Protein AF-A7TBD0-F1 (afdb_monomer)

Radius of gyration: 17.03 Å; Cα contacts (8 Å, |Δi|>4): 163; chains: 1; bounding box: 47×38×44 Å

Mean predicted aligned error: 10.33 Å

pLDDT: mean 72.29, std 14.8, range [28.8, 89.44]

Solvent-accessible surface area (backbone atoms only — not comparable to full-atom values): 8728 Å² total; per-residue (Å²): 132,90,74,83,75,84,72,73,77,78,67,58,67,66,60,56,52,60,57,42,70,47,91,62,69,90,57,78,47,67,42,60,54,61,80,48,94,46,97,90,50,53,72,64,55,48,48,39,49,52,53,43,49,48,55,46,19,66,75,47,74,39,62,74,42,78,37,85,53,76,65,46,41,43,28,66,72,45,77,74,74,53,90,47,51,85,53,50,66,35,68,76,68,61,36,46,68,47,77,42,79,51,47,70,47,99,84,40,80,36,74,36,76,50,72,40,54,72,93,35,58,66,61,46,51,22,50,50,51,55,44,60,72,73,45,72,80,86,55,87,131

Organism: Nematostella vectensis (NCBI:txid45351)

InterPro domains:
  IPR000120 Amidase [PTHR11895] (83-134)
  IPR023631 Amidase signature domain [PF01425] (87-125)
  IPR036928 Amidase signature (AS) superfamily [G3DSA:3.90.1300.10] (4-77)
  IPR036928 Amidase signature (AS) superfamily [G3DSA:3.90.1300.10] (78-139)
  IPR036928 Amidase signature (AS) superfamily [SSF75304] (15-136)

Nearest PDB structures (foldseek):
  2df4-assembly1_A  TM=7.801E-01  e=9.026E-04  Staphylococcus aureus
  5th9-assembly3_C  TM=5.635E-01  e=2.510E+00  Homo sapiens
  8wra-assembly1_A  TM=4.192E-01  e=5.582E+00  Homo sapiens

Structure (mmCIF, N/CA/C/O backbone):
data_AF-A7TBD0-F1
#
_entry.id   AF-A7TBD0-F1
#
loop_
_atom_site.group_PDB
_atom_site.id
_atom_site.type_symbol
_atom_site.label_atom_id
_atom_site.label_alt_id
_atom_site.label_comp_id
_atom_site.label_asym_id
_atom_site.label_entity_id
_atom_site.label_seq_id
_atom_site.pdbx_PDB_ins_code
_atom_site.Cartn_x
_atom_site.Cartn_y
_atom_site.Cartn_z
_atom_site.occupancy
_atom_site.B_iso_or_equiv
_atom_site.auth_seq_id
_atom_site.auth_comp_id
_atom_site.auth_asym_id
_atom_site.auth_atom_id
_atom_site.pdbx_PDB_model_num
ATOM 1 N N . SER A 1 1 ? 33.793 -0.664 26.809 1.00 37.88 1 SER A N 1
ATOM 2 C CA . SER A 1 1 ? 33.327 -0.259 25.465 1.00 37.88 1 SER A CA 1
ATOM 3 C C . SER A 1 1 ? 31.885 -0.717 25.334 1.00 37.88 1 SER A C 1
ATOM 5 O O . SER A 1 1 ? 31.580 -1.817 25.766 1.00 37.88 1 SER A O 1
ATOM 7 N N . TYR A 1 2 ? 30.996 0.184 24.923 1.00 28.80 2 TYR A N 1
ATOM 8 C CA . TYR A 1 2 ? 29.552 0.165 25.189 1.00 28.80 2 TYR A CA 1
ATOM 9 C C . TYR A 1 2 ? 28.813 -1.113 24.742 1.00 28.80 2 TYR A C 1
ATOM 11 O O . TYR A 1 2 ? 29.009 -1.592 23.629 1.00 28.80 2 TYR A O 1
ATOM 19 N N . SER A 1 3 ? 27.974 -1.632 25.648 1.00 30.97 3 SER A N 1
ATOM 20 C CA . SER A 1 3 ? 27.127 -2.820 25.494 1.00 30.97 3 SER A CA 1
ATOM 21 C C . SER A 1 3 ? 25.863 -2.494 24.689 1.00 30.97 3 SER A C 1
ATOM 23 O O . SER A 1 3 ? 25.165 -1.527 24.993 1.00 30.97 3 SER A O 1
ATOM 25 N N . LEU A 1 4 ? 25.560 -3.324 23.687 1.00 38.31 4 LEU A N 1
ATOM 26 C CA . LEU A 1 4 ? 24.326 -3.309 22.886 1.00 38.31 4 LEU A CA 1
ATOM 27 C C . LEU A 1 4 ? 23.094 -3.845 23.657 1.00 38.31 4 LEU A C 1
ATOM 29 O O . LEU A 1 4 ? 22.020 -3.980 23.082 1.00 38.31 4 LEU A O 1
ATOM 33 N N . GLU A 1 5 ? 23.213 -4.133 24.956 1.00 37.25 5 GLU A N 1
ATOM 34 C CA . GLU A 1 5 ? 22.148 -4.749 25.768 1.00 37.25 5 GLU A CA 1
ATOM 35 C C . GLU A 1 5 ? 21.026 -3.791 26.213 1.00 37.25 5 GLU A C 1
ATOM 37 O O . GLU A 1 5 ? 20.037 -4.237 26.788 1.00 37.25 5 GLU A O 1
ATOM 42 N N . LEU A 1 6 ? 21.126 -2.486 25.939 1.00 34.50 6 LEU A N 1
ATOM 43 C CA . LEU A 1 6 ? 20.161 -1.488 26.432 1.00 34.50 6 LEU A CA 1
ATOM 44 C C . LEU A 1 6 ? 18.921 -1.273 25.542 1.00 34.50 6 LEU A C 1
ATOM 46 O O . LEU A 1 6 ? 18.048 -0.496 25.918 1.00 34.50 6 LEU A O 1
ATOM 50 N N . TRP A 1 7 ? 18.806 -1.967 24.403 1.00 35.66 7 TRP A N 1
ATOM 51 C CA . TRP A 1 7 ? 17.670 -1.826 23.470 1.00 35.66 7 TRP A CA 1
ATOM 52 C C . TRP A 1 7 ? 16.839 -3.098 23.274 1.00 35.66 7 TRP A 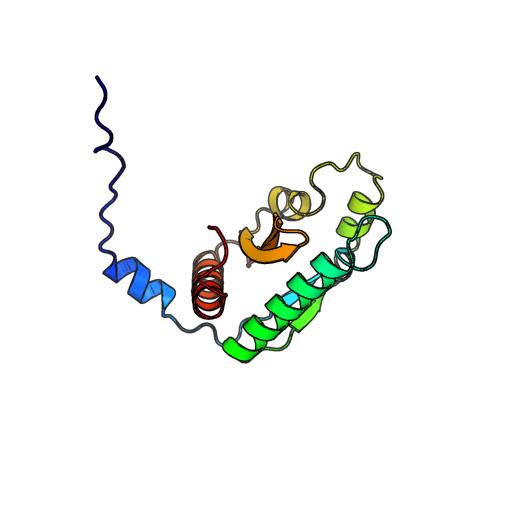C 1
ATOM 54 O O . TRP A 1 7 ? 15.975 -3.137 22.403 1.00 35.66 7 TRP A O 1
ATOM 64 N N . ASN A 1 8 ? 17.043 -4.135 24.091 1.00 40.97 8 ASN A N 1
ATOM 65 C CA . ASN A 1 8 ? 16.123 -5.269 24.114 1.00 40.97 8 ASN A CA 1
ATOM 66 C C . ASN A 1 8 ? 14.931 -4.931 25.018 1.00 40.97 8 ASN A C 1
ATOM 68 O O . ASN A 1 8 ? 14.844 -5.388 26.159 1.00 40.97 8 ASN A O 1
ATOM 72 N N . THR A 1 9 ? 14.022 -4.082 24.535 1.00 43.19 9 THR A N 1
ATOM 73 C CA . THR A 1 9 ? 12.692 -3.956 25.132 1.00 43.19 9 THR A CA 1
ATOM 74 C C . THR A 1 9 ? 11.974 -5.279 24.920 1.00 43.19 9 THR A C 1
ATOM 76 O O . THR A 1 9 ? 11.322 -5.518 23.908 1.00 43.19 9 THR A O 1
ATOM 79 N N . SER A 1 10 ? 12.107 -6.160 25.906 1.00 47.25 10 SER A N 1
ATOM 80 C CA . SER A 1 10 ? 11.353 -7.397 26.041 1.00 47.25 10 SER A CA 1
ATOM 81 C C . SER A 1 10 ? 9.880 -7.088 26.323 1.00 47.25 10 SER A C 1
ATOM 83 O O . SER A 1 10 ? 9.352 -7.418 27.386 1.00 47.25 10 SER A O 1
ATOM 85 N N . LEU A 1 11 ? 9.195 -6.447 25.376 1.00 46.06 11 LEU A N 1
ATOM 86 C CA . LEU A 1 11 ? 7.783 -6.731 25.211 1.00 46.06 11 LEU A CA 1
ATOM 87 C C . LEU A 1 11 ? 7.736 -8.204 24.794 1.00 46.06 11 LEU A C 1
ATOM 89 O O . LEU A 1 11 ? 8.378 -8.573 23.808 1.00 46.06 11 LEU A O 1
ATOM 93 N N . PRO A 1 12 ? 7.084 -9.088 25.566 1.00 44.84 12 PRO A N 1
ATOM 94 C CA . PRO A 1 12 ? 6.991 -10.484 25.173 1.00 44.84 12 PRO A CA 1
ATOM 95 C C . PRO A 1 12 ? 6.388 -10.528 23.767 1.00 44.84 12 PRO A C 1
ATOM 97 O O . PRO A 1 12 ? 5.355 -9.902 23.548 1.00 44.84 12 PRO A O 1
ATOM 100 N N . LEU A 1 13 ? 7.011 -11.255 22.828 1.00 51.66 13 LEU A N 1
ATOM 101 C CA . LEU A 1 13 ? 6.537 -11.394 21.436 1.00 51.66 13 LEU A CA 1
ATOM 102 C C . LEU A 1 13 ? 5.026 -11.699 21.365 1.00 51.66 13 LEU A C 1
ATOM 104 O O . LEU A 1 13 ? 4.323 -11.179 20.509 1.00 51.66 13 LEU A O 1
ATOM 108 N N . ARG A 1 14 ? 4.501 -12.40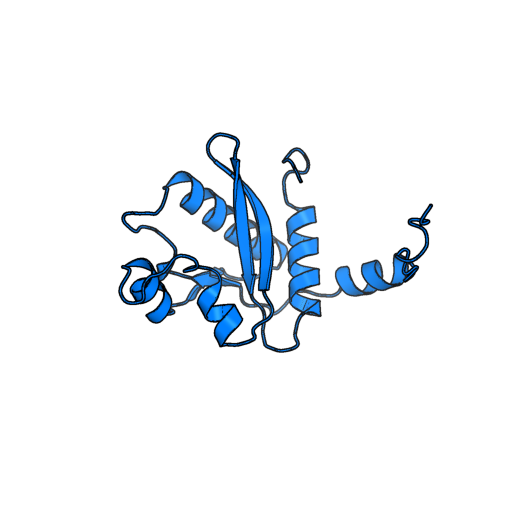0 22.381 1.00 44.50 14 ARG A N 1
ATOM 109 C CA . ARG A 1 14 ? 3.068 -12.644 22.612 1.00 44.50 14 ARG A CA 1
ATOM 110 C C . ARG A 1 14 ? 2.168 -11.397 22.623 1.00 44.50 14 ARG A C 1
ATOM 112 O O . ARG A 1 14 ? 1.015 -11.515 22.228 1.00 44.50 14 ARG A O 1
ATOM 119 N N . TYR A 1 15 ? 2.639 -10.248 23.110 1.00 44.84 15 TYR A N 1
ATOM 120 C CA . TYR A 1 15 ? 1.855 -9.007 23.174 1.00 44.84 15 TYR A CA 1
ATOM 121 C C . TYR A 1 15 ? 1.663 -8.405 21.778 1.00 44.84 15 TYR A C 1
ATOM 123 O O . TYR A 1 15 ? 0.552 -8.044 21.404 1.00 44.84 15 TYR A O 1
ATOM 131 N N . ILE A 1 16 ? 2.738 -8.379 20.985 1.00 55.44 16 ILE A N 1
ATOM 132 C CA . ILE A 1 16 ? 2.710 -7.905 19.599 1.00 55.44 16 ILE A CA 1
ATOM 133 C C . ILE A 1 16 ? 1.918 -8.893 18.736 1.00 55.44 16 ILE A C 1
ATOM 135 O O . ILE A 1 16 ? 1.016 -8.474 18.022 1.00 55.44 16 ILE A O 1
ATOM 139 N N . ASP A 1 17 ? 2.146 -10.201 18.875 1.00 58.69 17 ASP A N 1
ATOM 140 C CA . ASP A 1 17 ? 1.415 -11.223 18.114 1.00 58.69 17 ASP A CA 1
ATOM 141 C C . ASP A 1 17 ? -0.101 -11.160 18.353 1.00 58.69 17 ASP A C 1
ATOM 143 O O . ASP A 1 17 ? -0.884 -11.255 17.409 1.00 58.69 17 ASP A O 1
ATOM 147 N N . ALA A 1 18 ? -0.545 -10.978 19.601 1.00 56.44 18 ALA A N 1
ATOM 148 C CA . ALA A 1 18 ? -1.971 -10.868 19.911 1.00 56.44 18 ALA A CA 1
ATOM 149 C C . ALA A 1 18 ? -2.607 -9.616 19.286 1.00 56.44 18 ALA A C 1
ATOM 151 O O . ALA A 1 18 ? -3.759 -9.660 18.856 1.00 56.44 18 ALA A O 1
ATOM 152 N N . GLN A 1 19 ? -1.857 -8.514 19.214 1.00 60.97 19 GLN A N 1
ATOM 153 C CA . GLN A 1 19 ? -2.345 -7.250 18.674 1.00 60.97 19 GLN A CA 1
ATOM 154 C C . GLN A 1 19 ? -2.244 -7.200 17.141 1.00 60.97 19 GLN A C 1
ATOM 156 O O . GLN A 1 19 ? -3.115 -6.604 16.519 1.00 60.97 19 GLN A O 1
ATOM 161 N N . LEU A 1 20 ? -1.272 -7.881 16.521 1.00 66.44 20 LEU A N 1
ATOM 162 C CA . LEU A 1 20 ? -1.105 -7.985 15.063 1.00 66.44 20 LEU A CA 1
ATOM 163 C C . LEU A 1 20 ? -2.063 -8.985 14.401 1.00 66.44 20 LEU A C 1
ATOM 165 O O . LEU A 1 20 ? -2.445 -8.786 13.252 1.00 66.44 20 LEU A O 1
ATOM 169 N N . ASN A 1 21 ? -2.487 -10.026 15.123 1.00 67.31 21 ASN A N 1
ATOM 170 C CA . ASN A 1 21 ? -3.475 -11.004 14.645 1.00 67.31 21 ASN A CA 1
ATOM 171 C C . ASN A 1 21 ? -4.933 -10.556 14.853 1.00 67.31 21 ASN A C 1
ATOM 173 O O . ASN A 1 21 ? -5.855 -11.362 14.707 1.00 67.31 21 ASN A O 1
ATOM 177 N N . GLY A 1 22 ? -5.156 -9.302 15.251 1.00 67.50 22 GLY A N 1
ATOM 178 C CA . GLY A 1 22 ? -6.504 -8.773 15.409 1.00 67.50 22 GLY A CA 1
ATOM 179 C C . GLY A 1 22 ? -7.236 -8.619 14.076 1.00 67.50 22 GLY A C 1
ATOM 180 O O . GLY A 1 22 ? -6.639 -8.674 13.002 1.00 67.50 22 GLY A O 1
ATOM 181 N N . ASP A 1 23 ? -8.549 -8.419 14.156 1.00 72.50 23 ASP A N 1
ATOM 182 C CA . ASP A 1 23 ? -9.386 -8.266 12.971 1.00 72.50 23 ASP A CA 1
ATOM 183 C C . ASP A 1 23 ? -8.999 -7.010 12.172 1.00 72.50 23 ASP A C 1
ATOM 185 O O . ASP A 1 23 ? -8.763 -5.935 12.735 1.00 72.50 23 ASP A O 1
ATOM 189 N N . ILE A 1 24 ? -8.925 -7.184 10.856 1.00 72.56 24 ILE A N 1
ATOM 190 C CA . ILE A 1 24 ? -8.664 -6.140 9.859 1.00 72.56 24 ILE A CA 1
ATOM 191 C C . ILE A 1 24 ? -9.856 -5.961 8.915 1.00 72.56 24 ILE A C 1
ATOM 193 O O . ILE A 1 24 ? -9.742 -5.239 7.927 1.00 72.56 24 ILE A O 1
ATOM 197 N N . SER A 1 25 ? -10.992 -6.609 9.197 1.00 66.31 25 SER A N 1
ATOM 198 C CA . SER A 1 25 ? -12.252 -6.394 8.492 1.00 66.31 25 SER A CA 1
ATOM 199 C C . SER A 1 25 ? -12.785 -4.966 8.719 1.00 66.31 25 SER A C 1
ATOM 201 O O . SER A 1 25 ? -12.600 -4.356 9.771 1.00 66.31 25 SER A O 1
ATOM 203 N N . GLY A 1 26 ? -13.417 -4.385 7.701 1.00 61.28 26 GLY A N 1
ATOM 204 C CA . GLY A 1 26 ? -13.948 -3.018 7.692 1.00 61.28 26 GLY A CA 1
ATOM 205 C C . GLY A 1 26 ? -12.981 -1.889 7.287 1.00 61.28 26 GLY A C 1
ATOM 206 O O . GLY A 1 26 ? -13.397 -0.724 7.293 1.00 61.28 26 GLY A O 1
ATOM 207 N N . ILE A 1 27 ? -11.725 -2.170 6.920 1.00 72.06 27 ILE A N 1
ATOM 208 C CA . ILE A 1 27 ? -10.784 -1.138 6.446 1.00 72.06 27 ILE A CA 1
ATOM 209 C C . ILE A 1 27 ? -11.068 -0.739 4.990 1.00 72.06 27 ILE A C 1
ATOM 211 O O . ILE A 1 27 ? -11.518 -1.530 4.178 1.00 72.06 27 ILE A O 1
ATOM 215 N N . ARG A 1 28 ? -10.797 0.510 4.608 1.00 67.69 28 ARG A N 1
ATOM 216 C CA . ARG A 1 28 ? -10.882 0.929 3.198 1.00 67.69 28 ARG A CA 1
ATOM 217 C C . ARG A 1 28 ? -9.482 1.129 2.649 1.00 67.69 28 ARG A C 1
ATOM 219 O O . ARG A 1 28 ? -8.742 1.951 3.183 1.00 67.69 28 ARG A O 1
ATOM 226 N N . ILE A 1 29 ? -9.146 0.405 1.584 1.00 78.12 29 ILE A N 1
ATOM 227 C CA . ILE A 1 29 ? -7.859 0.545 0.904 1.00 78.12 29 ILE A CA 1
ATOM 228 C C . ILE A 1 29 ? -8.022 1.602 -0.182 1.00 78.12 29 ILE A C 1
ATOM 230 O O . ILE A 1 29 ? -8.708 1.402 -1.183 1.00 78.12 29 ILE A O 1
ATOM 234 N N . GLY A 1 30 ? -7.413 2.757 0.053 1.00 78.06 30 GLY A N 1
ATOM 235 C CA . GLY A 1 30 ? -7.365 3.848 -0.901 1.00 78.06 30 GLY A CA 1
ATOM 236 C C . GLY A 1 30 ? -6.139 3.755 -1.793 1.00 78.06 30 GLY A C 1
ATOM 237 O O . GLY A 1 30 ? -5.028 3.811 -1.277 1.00 78.06 30 GLY A O 1
ATOM 238 N N . LEU A 1 31 ? -6.319 3.674 -3.109 1.00 83.44 31 LEU A N 1
ATOM 239 C CA . LEU A 1 31 ? -5.215 3.801 -4.058 1.00 83.44 31 LEU A CA 1
ATOM 240 C C . LEU A 1 31 ? -5.170 5.229 -4.603 1.00 83.44 31 LEU A C 1
ATOM 242 O O . LEU A 1 31 ? -6.132 5.699 -5.211 1.00 83.44 31 LEU A O 1
ATOM 246 N N . LEU A 1 32 ? -4.067 5.933 -4.367 1.00 82.56 32 LEU A N 1
ATOM 247 C CA . LEU A 1 32 ? -3.927 7.328 -4.768 1.00 82.56 32 LEU A CA 1
ATOM 248 C C . LEU A 1 32 ? -3.763 7.448 -6.285 1.00 82.56 32 LEU A C 1
ATOM 250 O O . LEU A 1 32 ? -2.734 7.058 -6.825 1.00 82.56 32 LEU A O 1
ATOM 254 N N . ARG A 1 33 ? -4.756 8.007 -6.982 1.00 82.38 33 ARG A N 1
ATOM 255 C CA . ARG A 1 33 ? -4.759 8.060 -8.456 1.00 82.38 33 ARG A CA 1
ATOM 256 C C . ARG A 1 33 ? -3.612 8.898 -9.012 1.00 82.38 33 ARG A C 1
ATOM 258 O O . ARG A 1 33 ? -3.046 8.548 -10.038 1.00 82.38 33 ARG A O 1
ATOM 265 N N . GLU A 1 34 ? -3.277 9.985 -8.328 1.00 82.00 34 GLU A N 1
ATOM 266 C CA . GLU A 1 34 ? -2.246 10.939 -8.740 1.00 82.00 34 GLU A CA 1
ATOM 267 C C . GLU A 1 34 ? -0.813 10.390 -8.639 1.00 82.00 34 GLU A C 1
ATOM 269 O O . GLU A 1 34 ? 0.106 11.040 -9.132 1.00 82.00 34 GLU A O 1
ATOM 274 N N . GLY A 1 35 ? -0.609 9.231 -8.001 1.00 76.69 35 GLY A N 1
ATOM 275 C CA . GLY A 1 35 ? 0.703 8.588 -7.862 1.00 76.69 35 GLY A CA 1
ATOM 276 C C . GLY A 1 35 ? 1.097 7.656 -9.013 1.00 76.69 35 GLY A C 1
ATOM 277 O O . GLY A 1 35 ? 2.146 7.034 -8.927 1.00 76.69 35 GLY A O 1
ATOM 278 N N . PHE A 1 36 ? 0.268 7.523 -10.056 1.00 84.25 36 PHE A N 1
ATOM 279 C CA . PHE A 1 36 ? 0.445 6.529 -11.124 1.00 84.25 36 PHE A CA 1
ATOM 280 C C . PHE A 1 36 ? 0.247 7.142 -12.516 1.00 84.25 36 PHE A C 1
ATOM 282 O O . PHE A 1 36 ? -0.507 8.104 -12.676 1.00 84.25 36 PHE A O 1
ATOM 289 N N . GLY A 1 37 ? 0.860 6.543 -13.543 1.00 81.69 37 GLY A N 1
ATOM 290 C CA . GLY A 1 37 ? 0.600 6.865 -14.955 1.00 81.69 37 GLY A CA 1
ATOM 291 C C . GLY A 1 37 ? 1.028 8.268 -15.399 1.00 81.69 37 GLY A C 1
ATOM 292 O O . GLY A 1 37 ? 0.432 8.842 -16.312 1.00 81.69 37 GLY A O 1
ATOM 293 N N . HIS A 1 38 ? 2.033 8.842 -14.743 1.00 78.44 38 HIS A N 1
ATOM 294 C CA . HIS A 1 38 ? 2.597 10.153 -15.062 1.00 78.44 38 HIS A CA 1
ATOM 295 C C . HIS A 1 38 ? 3.988 10.032 -15.700 1.00 78.44 38 HIS A C 1
ATOM 297 O O . HIS A 1 38 ? 4.624 8.992 -15.617 1.00 78.44 38 HIS A O 1
ATOM 303 N N . GLN A 1 39 ? 4.518 11.119 -16.272 1.00 73.69 39 GLN A N 1
ATOM 304 C CA . GLN A 1 39 ? 5.791 11.106 -17.019 1.00 73.69 39 GLN A CA 1
ATOM 305 C C . GLN A 1 39 ? 7.011 10.550 -16.251 1.00 73.69 39 GLN A C 1
ATOM 307 O O . GLN A 1 39 ? 7.929 10.034 -16.870 1.00 73.69 39 GLN A O 1
ATOM 312 N N . ASN A 1 40 ? 7.015 10.663 -14.917 1.00 73.44 40 ASN A N 1
ATOM 313 C CA . ASN A 1 40 ? 8.083 10.160 -14.040 1.00 73.44 40 ASN A CA 1
ATOM 314 C C . ASN A 1 40 ? 7.762 8.789 -13.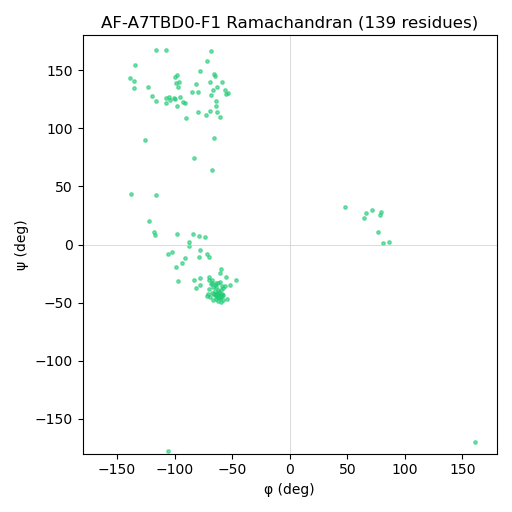405 1.00 73.44 40 ASN A C 1
ATOM 316 O O . ASN A 1 40 ? 8.412 8.413 -12.437 1.00 73.44 40 ASN A O 1
ATOM 320 N N . SER A 1 41 ? 6.690 8.119 -13.834 1.00 78.69 41 SER A N 1
ATOM 321 C CA . SER A 1 41 ? 6.253 6.837 -13.272 1.00 78.69 41 SER A CA 1
ATOM 322 C C . SER A 1 41 ? 6.744 5.715 -14.178 1.00 78.69 41 SER A C 1
ATOM 324 O O . SER A 1 41 ? 6.743 5.836 -15.404 1.00 78.69 41 SER A O 1
ATOM 326 N N . GLU A 1 42 ? 7.211 4.646 -13.546 1.00 83.94 42 GLU A N 1
ATOM 327 C CA . GLU A 1 42 ? 7.682 3.440 -14.213 1.00 83.94 42 GLU A CA 1
ATOM 328 C C . GLU A 1 42 ? 6.524 2.430 -14.252 1.00 83.94 42 GLU A C 1
ATOM 330 O O . GLU A 1 42 ? 5.877 2.158 -13.238 1.00 83.94 42 GLU A O 1
ATOM 335 N N . GLU A 1 43 ? 6.201 1.907 -15.439 1.00 87.12 43 GLU A N 1
ATOM 336 C CA . GLU A 1 43 ? 4.991 1.095 -15.650 1.00 87.12 43 GLU A CA 1
ATOM 337 C C . GLU A 1 43 ? 4.996 -0.221 -14.857 1.00 87.12 43 GLU A C 1
ATOM 339 O O . GLU A 1 43 ? 3.949 -0.719 -14.428 1.00 87.12 43 GLU A O 1
ATOM 344 N N . ASP A 1 44 ? 6.172 -0.808 -14.672 1.00 86.38 44 ASP A N 1
ATOM 345 C CA . ASP A 1 44 ? 6.387 -2.015 -13.886 1.00 86.38 44 ASP A CA 1
ATOM 346 C C . ASP A 1 44 ? 6.226 -1.752 -12.382 1.00 86.38 44 ASP A C 1
ATOM 348 O O . ASP A 1 44 ? 5.526 -2.525 -11.722 1.00 86.38 44 ASP A O 1
ATOM 352 N N . VAL A 1 45 ? 6.752 -0.637 -11.869 1.00 86.25 45 VAL A N 1
ATOM 353 C CA . VAL A 1 45 ? 6.535 -0.165 -10.491 1.00 86.25 45 VAL A CA 1
ATOM 354 C C . VAL A 1 45 ? 5.044 0.062 -10.238 1.00 86.25 45 VAL A C 1
ATOM 356 O O . VAL A 1 45 ? 4.478 -0.470 -9.278 1.00 86.25 45 VAL A O 1
ATOM 359 N N . ASP A 1 46 ? 4.374 0.778 -11.142 1.00 87.94 46 ASP A N 1
ATOM 360 C CA . ASP A 1 46 ? 2.931 1.018 -11.110 1.00 87.94 46 ASP A CA 1
ATOM 361 C C . ASP A 1 46 ? 2.134 -0.288 -11.024 1.00 87.94 46 ASP A C 1
ATOM 363 O O . ASP A 1 46 ? 1.188 -0.409 -10.235 1.00 87.94 46 ASP A O 1
ATOM 367 N N . ARG A 1 47 ? 2.496 -1.267 -11.859 1.00 88.75 47 ARG A N 1
ATOM 368 C CA . ARG A 1 47 ? 1.853 -2.582 -11.895 1.00 88.75 47 ARG A CA 1
ATOM 369 C C . ARG A 1 47 ? 2.058 -3.328 -10.580 1.00 88.75 47 ARG A C 1
ATOM 371 O O . ARG A 1 47 ? 1.080 -3.833 -10.033 1.00 88.75 47 ARG A O 1
ATOM 378 N N . ILE A 1 48 ? 3.284 -3.361 -10.056 1.00 89.00 48 ILE A N 1
ATOM 379 C CA . ILE A 1 48 ? 3.619 -4.040 -8.794 1.00 89.00 48 ILE A CA 1
ATOM 380 C C . ILE A 1 48 ? 2.789 -3.471 -7.642 1.00 89.00 48 ILE A C 1
ATOM 382 O O . ILE A 1 48 ? 2.164 -4.228 -6.898 1.00 89.00 48 ILE A O 1
ATOM 386 N N . VAL A 1 49 ? 2.722 -2.144 -7.521 1.00 87.81 49 VAL A N 1
ATOM 387 C CA . VAL A 1 49 ? 1.967 -1.481 -6.449 1.00 87.81 49 VAL A CA 1
ATOM 388 C C . VAL A 1 49 ? 0.462 -1.744 -6.583 1.00 87.81 49 VAL A C 1
ATOM 390 O O . VAL A 1 49 ? -0.203 -2.053 -5.589 1.00 87.81 49 VAL A O 1
ATOM 393 N N . LYS A 1 50 ? -0.088 -1.684 -7.804 1.00 87.81 50 LYS A N 1
ATOM 394 C CA . LYS A 1 50 ? -1.504 -2.002 -8.064 1.00 87.81 50 LYS A CA 1
ATOM 395 C C . LYS A 1 50 ? -1.828 -3.454 -7.713 1.00 87.81 50 LYS A C 1
ATOM 397 O O . LYS A 1 50 ? -2.782 -3.692 -6.973 1.00 87.81 50 LYS A O 1
ATOM 402 N N . GLU A 1 51 ? -1.029 -4.414 -8.169 1.00 89.44 51 GLU A N 1
ATOM 403 C CA . GLU A 1 51 ? -1.220 -5.832 -7.842 1.00 89.44 51 GLU A CA 1
ATOM 404 C C . GLU A 1 51 ? -1.114 -6.095 -6.338 1.00 89.44 51 GLU A C 1
ATOM 406 O O . GLU A 1 51 ? -1.950 -6.805 -5.777 1.00 89.44 51 GLU A O 1
ATOM 411 N N . ALA A 1 52 ? -0.134 -5.491 -5.666 1.00 87.00 52 ALA A N 1
ATOM 412 C CA . ALA A 1 52 ? 0.016 -5.581 -4.219 1.00 87.00 52 ALA A CA 1
ATOM 413 C C . ALA A 1 52 ? -1.231 -5.067 -3.482 1.00 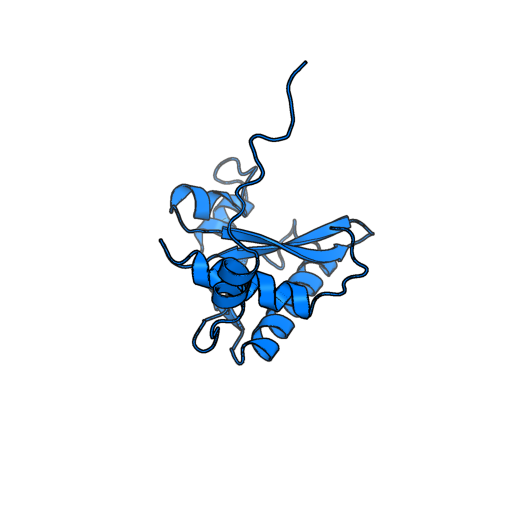87.00 52 ALA A C 1
ATOM 415 O O . ALA A 1 52 ? -1.713 -5.725 -2.557 1.00 87.00 52 ALA A O 1
ATOM 416 N N . SER A 1 53 ? -1.796 -3.937 -3.926 1.00 85.56 53 SER A N 1
ATOM 417 C CA . SER A 1 53 ? -3.024 -3.386 -3.341 1.00 85.56 53 SER A CA 1
ATOM 418 C C . SER A 1 53 ? -4.225 -4.324 -3.505 1.00 85.56 53 SER A C 1
ATOM 420 O O . SER A 1 53 ? -4.991 -4.499 -2.559 1.00 85.56 53 SER A O 1
ATOM 422 N N . ILE A 1 54 ? -4.351 -4.990 -4.660 1.00 87.25 54 ILE A N 1
ATOM 423 C CA . ILE A 1 54 ? -5.421 -5.959 -4.933 1.00 87.25 54 ILE A CA 1
ATOM 424 C C . ILE A 1 54 ? -5.264 -7.191 -4.041 1.00 87.25 54 ILE A C 1
ATOM 426 O O . ILE A 1 54 ? -6.221 -7.584 -3.381 1.00 87.25 54 ILE A O 1
ATOM 430 N N . ARG A 1 55 ? -4.056 -7.760 -3.944 1.00 85.69 55 ARG A N 1
ATOM 431 C CA . ARG A 1 55 ? -3.790 -8.933 -3.088 1.00 85.69 55 ARG A CA 1
ATOM 432 C C . ARG A 1 55 ? -4.106 -8.644 -1.619 1.00 85.69 55 ARG A C 1
ATOM 434 O O . ARG A 1 55 ? -4.661 -9.488 -0.915 1.00 85.69 55 ARG A O 1
ATOM 441 N N . LEU A 1 56 ? -3.775 -7.439 -1.154 1.00 82.62 56 LEU A N 1
ATOM 442 C CA . LEU A 1 56 ? -4.123 -6.990 0.190 1.00 82.62 56 LEU A CA 1
ATOM 443 C C . LEU A 1 56 ? -5.644 -6.867 0.366 1.00 82.62 56 LEU A C 1
ATOM 445 O O . LEU A 1 56 ? -6.192 -7.295 1.382 1.00 82.62 56 LEU A O 1
ATOM 449 N N . ALA A 1 57 ? -6.335 -6.311 -0.625 1.00 83.00 57 ALA A N 1
ATOM 450 C CA . ALA A 1 57 ? -7.784 -6.162 -0.615 1.00 83.00 57 ALA A CA 1
ATOM 451 C C . ALA A 1 57 ? -8.500 -7.521 -0.582 1.00 83.00 57 ALA A C 1
ATOM 453 O O . ALA A 1 57 ? -9.354 -7.734 0.275 1.00 83.00 57 ALA A O 1
ATOM 454 N N . GLU A 1 58 ? -8.067 -8.484 -1.398 1.00 82.88 58 GLU A N 1
ATOM 455 C CA . GLU A 1 58 ? -8.568 -9.865 -1.385 1.00 82.88 58 GLU A CA 1
ATOM 456 C C . GLU A 1 58 ? -8.359 -10.542 -0.026 1.00 82.88 58 GLU A C 1
ATOM 458 O O . GLU A 1 58 ? -9.269 -11.184 0.500 1.00 82.88 58 GLU A O 1
ATOM 463 N N . ARG A 1 59 ? -7.178 -10.369 0.583 1.00 79.81 59 ARG A N 1
ATOM 464 C CA . ARG A 1 59 ? -6.860 -10.960 1.891 1.00 79.81 59 ARG A CA 1
ATOM 465 C C . ARG A 1 59 ? -7.694 -10.371 3.023 1.00 79.81 59 ARG A C 1
ATOM 467 O O . ARG A 1 59 ? -8.024 -11.082 3.969 1.00 79.81 59 ARG A O 1
ATOM 474 N N . THR A 1 60 ? -7.976 -9.077 2.948 1.00 73.25 60 THR A N 1
ATOM 475 C CA . THR A 1 60 ? -8.705 -8.353 3.993 1.00 73.25 60 THR A CA 1
ATOM 476 C C . THR A 1 60 ? -10.220 -8.339 3.757 1.00 73.25 60 THR A C 1
ATOM 478 O O . THR A 1 60 ? -10.960 -8.014 4.678 1.00 73.25 60 THR A O 1
ATOM 481 N N . GLY A 1 61 ? -10.690 -8.738 2.569 1.00 71.88 61 GLY A N 1
ATOM 482 C CA . GLY A 1 61 ? -12.106 -8.728 2.192 1.00 71.88 61 GLY A CA 1
ATOM 483 C C . GLY A 1 61 ? -12.628 -7.347 1.782 1.00 71.88 61 GLY A C 1
ATOM 484 O O . GLY A 1 61 ? -13.813 -7.069 1.957 1.00 71.88 61 GLY A O 1
ATOM 485 N N . HIS A 1 62 ? -11.759 -6.477 1.264 1.00 77.25 62 HIS A N 1
ATOM 486 C CA . HIS A 1 62 ? -12.088 -5.092 0.917 1.00 77.25 62 HIS A CA 1
ATOM 487 C C . HIS A 1 62 ? -11.973 -4.805 -0.570 1.00 77.25 62 HIS A C 1
ATOM 489 O O . HIS A 1 62 ? -11.396 -5.564 -1.342 1.00 77.25 62 HIS A O 1
ATOM 495 N N . GLU A 1 63 ? -12.511 -3.654 -0.953 1.00 74.69 63 GLU A N 1
ATOM 496 C CA . GLU A 1 63 ? -12.344 -3.080 -2.278 1.00 74.69 63 GLU A CA 1
ATOM 497 C C . GLU A 1 63 ? -11.204 -2.054 -2.268 1.00 74.69 63 GLU A C 1
ATOM 499 O O . GLU A 1 63 ? -11.077 -1.250 -1.335 1.00 74.69 63 GLU A O 1
ATOM 504 N N . VAL A 1 64 ? -10.395 -2.061 -3.330 1.00 79.88 64 VAL A N 1
ATOM 505 C CA . VAL A 1 64 ? -9.454 -0.975 -3.614 1.00 79.88 64 VAL A CA 1
ATOM 506 C C . VAL A 1 64 ? -10.223 0.165 -4.265 1.00 79.88 64 VAL A C 1
ATOM 508 O O . VAL A 1 64 ? -10.702 0.045 -5.392 1.00 79.88 64 VAL A O 1
ATOM 511 N N . VAL A 1 65 ? -10.310 1.299 -3.579 1.00 81.12 65 VAL A N 1
ATOM 512 C CA . VAL A 1 65 ? -10.990 2.489 -4.094 1.00 81.12 65 VAL A CA 1
ATOM 513 C C . VAL A 1 65 ? -9.952 3.515 -4.517 1.00 81.12 65 VAL A C 1
ATOM 515 O O . VAL A 1 65 ? -9.090 3.904 -3.735 1.00 81.12 65 VAL A O 1
ATOM 518 N N . GLY A 1 66 ? -10.047 4.008 -5.749 1.00 78.19 66 GLY A N 1
ATOM 519 C CA . GLY A 1 66 ? -9.184 5.095 -6.201 1.00 78.19 66 GLY A CA 1
ATOM 520 C C . GLY A 1 66 ? -9.528 6.408 -5.488 1.00 78.19 66 GLY A C 1
ATOM 521 O O . GLY A 1 66 ? -10.607 6.949 -5.742 1.00 78.19 66 GLY A O 1
ATOM 522 N N . ILE A 1 67 ? -8.612 6.947 -4.682 1.00 82.31 67 ILE A N 1
ATOM 523 C CA . ILE A 1 67 ? -8.739 8.231 -3.971 1.00 82.31 67 ILE A CA 1
ATOM 524 C C . ILE A 1 67 ? -8.016 9.327 -4.759 1.00 82.31 67 ILE A C 1
ATOM 526 O O . ILE A 1 67 ? -7.000 9.062 -5.396 1.00 82.31 67 ILE A O 1
ATOM 530 N N . SER A 1 68 ? -8.556 10.547 -4.721 1.00 76.88 68 SER A N 1
ATOM 531 C CA . SER A 1 68 ? -7.923 11.728 -5.308 1.00 76.88 68 SER A CA 1
ATOM 532 C C . SER A 1 68 ? -7.379 12.642 -4.215 1.00 76.88 68 SER A C 1
ATOM 534 O O . SER A 1 68 ? -8.123 13.051 -3.319 1.00 76.88 68 SER A O 1
ATOM 536 N N . VAL A 1 69 ? -6.093 12.979 -4.308 1.00 73.62 69 VAL A N 1
ATOM 537 C CA .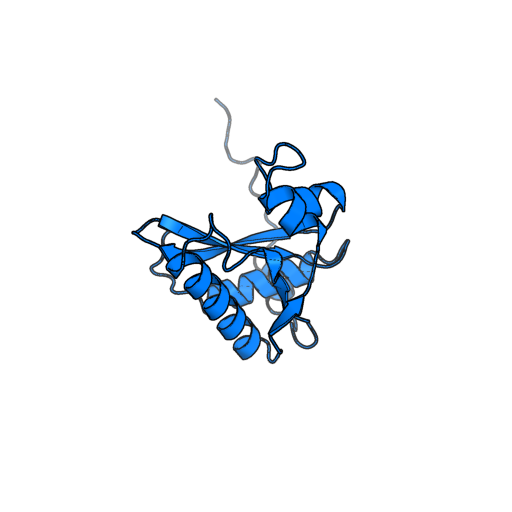 VAL A 1 69 ? -5.464 14.054 -3.527 1.00 73.62 69 VAL A CA 1
ATOM 538 C C . VAL A 1 69 ? -4.782 15.010 -4.513 1.00 73.62 69 VAL A C 1
ATOM 540 O O . VAL A 1 69 ? -3.607 14.840 -4.829 1.00 73.62 69 VAL A O 1
ATOM 543 N N . PRO A 1 70 ? -5.486 16.050 -5.005 1.00 70.12 70 PRO A N 1
ATOM 544 C CA . PRO A 1 70 ? -4.996 16.910 -6.090 1.00 70.12 70 PRO A CA 1
ATOM 545 C C . PRO A 1 70 ? -3.684 17.653 -5.800 1.00 70.12 70 PRO A C 1
ATOM 547 O O . PRO A 1 70 ? -3.010 18.097 -6.728 1.00 70.12 70 PRO A O 1
ATOM 550 N N . MET A 1 71 ? -3.328 17.822 -4.523 1.00 66.75 71 MET A N 1
ATOM 551 C CA . MET A 1 71 ? -2.059 18.424 -4.103 1.00 66.75 71 MET A CA 1
ATOM 552 C C . MET A 1 71 ? -0.862 17.510 -4.412 1.00 66.75 71 MET A C 1
ATOM 554 O O . MET A 1 71 ? 0.194 18.009 -4.780 1.00 66.75 71 MET A O 1
ATOM 558 N N . HIS A 1 72 ? -1.055 16.187 -4.390 1.00 70.56 72 HIS A N 1
ATOM 559 C CA . HIS A 1 72 ? -0.012 15.208 -4.707 1.00 70.56 72 HIS A CA 1
ATOM 560 C C . HIS A 1 72 ? 0.481 15.346 -6.154 1.00 70.56 72 HIS A C 1
ATOM 562 O O . HIS A 1 72 ? 1.679 15.344 -6.420 1.00 70.56 72 HIS A O 1
ATOM 568 N N . LEU A 1 73 ? -0.445 15.556 -7.099 1.00 67.12 73 LEU A N 1
ATOM 569 C CA . LEU A 1 73 ? -0.102 15.802 -8.503 1.00 67.12 73 LEU A CA 1
ATOM 570 C C . LEU A 1 73 ? 0.616 17.146 -8.694 1.00 67.12 73 LEU A C 1
ATOM 572 O O . LEU A 1 73 ? 1.469 17.281 -9.564 1.00 67.12 73 LEU A O 1
ATOM 576 N N . GLN A 1 74 ? 0.278 18.161 -7.897 1.00 64.94 74 GLN A N 1
ATOM 577 C CA . GLN A 1 74 ? 0.911 19.479 -7.999 1.00 64.94 74 GLN A CA 1
ATOM 578 C C . GLN A 1 74 ? 2.363 19.450 -7.514 1.00 64.94 74 GLN A C 1
ATOM 580 O O . GLN A 1 74 ? 3.220 20.067 -8.152 1.00 64.94 74 GLN A O 1
ATOM 585 N N . ASP A 1 75 ? 2.639 18.694 -6.451 1.00 63.06 75 ASP A N 1
ATOM 586 C CA . ASP A 1 75 ? 3.997 18.456 -5.958 1.00 63.06 75 ASP A CA 1
ATOM 587 C C . ASP A 1 75 ? 4.813 17.617 -6.946 1.00 63.06 75 ASP A C 1
ATOM 589 O O . ASP A 1 75 ? 5.960 17.963 -7.238 1.00 63.06 75 ASP A O 1
ATOM 593 N N . LEU A 1 76 ? 4.203 16.585 -7.541 1.00 59.28 76 LEU A N 1
ATOM 594 C CA . LEU A 1 76 ? 4.824 15.756 -8.577 1.00 59.28 76 LEU A CA 1
ATOM 595 C C . LEU A 1 76 ? 5.274 16.568 -9.802 1.00 59.28 76 LEU A C 1
ATOM 597 O O . LEU A 1 76 ? 6.324 16.307 -10.386 1.00 59.28 76 LEU A O 1
ATOM 601 N N . LEU A 1 77 ? 4.490 17.577 -10.184 1.00 64.19 77 LEU A N 1
ATOM 602 C CA . LEU A 1 77 ? 4.795 18.476 -11.299 1.00 64.19 77 LEU A CA 1
ATOM 603 C C . LEU A 1 77 ? 5.826 19.563 -10.936 1.00 64.19 77 LEU A C 1
ATOM 605 O O . LEU A 1 77 ? 6.067 20.470 -11.731 1.00 64.19 77 LEU A O 1
ATOM 609 N N . GLY A 1 78 ? 6.431 19.498 -9.745 1.00 59.88 78 GLY A N 1
ATOM 610 C CA . GLY A 1 78 ? 7.537 20.365 -9.341 1.00 59.88 78 GLY A CA 1
ATOM 611 C C . GLY A 1 78 ? 7.133 21.786 -8.945 1.00 59.88 78 GLY A C 1
ATOM 612 O O . GLY A 1 78 ? 8.013 22.624 -8.750 1.00 59.88 78 GLY A O 1
ATOM 613 N N . LYS A 1 79 ? 5.833 22.083 -8.773 1.00 59.06 79 LYS A N 1
ATOM 614 C CA . LYS A 1 79 ? 5.364 23.442 -8.425 1.00 59.06 79 LYS A CA 1
ATOM 615 C C . LYS A 1 79 ? 5.905 23.965 -7.092 1.00 59.06 79 LYS A C 1
ATOM 617 O O . LYS A 1 79 ? 5.991 25.178 -6.926 1.00 59.06 79 LYS A O 1
ATOM 622 N N . TYR A 1 80 ? 6.289 23.073 -6.180 1.00 56.25 80 TYR A N 1
ATOM 623 C CA . TYR A 1 80 ? 6.772 23.415 -4.839 1.00 56.25 80 TYR A CA 1
ATOM 624 C C . TYR A 1 80 ? 8.189 22.875 -4.531 1.00 56.25 80 TYR A C 1
ATOM 626 O O . TYR A 1 80 ? 8.568 22.777 -3.369 1.00 56.25 80 TYR A O 1
ATOM 634 N N . GLY A 1 81 ? 9.004 22.546 -5.550 1.00 56.28 81 GLY A N 1
ATOM 635 C CA . GLY A 1 81 ? 10.410 22.120 -5.362 1.00 56.28 81 GLY A CA 1
ATOM 636 C C . GLY A 1 81 ? 10.605 20.661 -4.906 1.00 56.28 81 GLY A C 1
ATOM 637 O O . GLY A 1 81 ? 11.603 20.334 -4.260 1.00 56.28 81 GLY A O 1
ATOM 638 N N . GLY A 1 82 ? 9.634 19.797 -5.220 1.00 54.34 82 GLY A N 1
ATOM 639 C CA . GLY A 1 82 ? 9.423 18.473 -4.631 1.00 54.34 82 GLY A CA 1
ATOM 640 C C . GLY A 1 82 ? 10.566 17.469 -4.798 1.00 54.34 82 GLY A C 1
ATOM 641 O O . GLY A 1 82 ? 10.765 16.916 -5.872 1.00 54.34 82 GLY A O 1
ATOM 642 N N . HIS A 1 83 ? 11.245 17.172 -3.689 1.00 54.81 83 HIS A N 1
ATOM 643 C CA . HIS A 1 83 ? 12.128 16.007 -3.545 1.00 54.81 83 HIS A CA 1
ATOM 644 C C . HIS A 1 83 ? 11.467 14.857 -2.751 1.00 54.81 83 HIS A C 1
ATOM 646 O O . HIS A 1 83 ? 12.028 13.773 -2.694 1.00 54.81 83 HIS A O 1
ATOM 652 N N . ASN A 1 84 ? 10.267 15.063 -2.176 1.00 56.12 84 ASN A N 1
ATOM 653 C CA . ASN A 1 84 ? 9.601 14.131 -1.245 1.00 56.12 84 ASN A CA 1
ATOM 654 C C . ASN A 1 84 ? 8.086 13.989 -1.509 1.00 56.12 84 ASN A C 1
ATOM 656 O O . ASN A 1 84 ? 7.283 14.025 -0.585 1.00 56.12 84 ASN A O 1
ATOM 660 N N . ILE A 1 85 ? 7.686 13.867 -2.775 1.00 66.31 85 ILE A N 1
ATOM 661 C CA . ILE A 1 85 ? 6.282 13.961 -3.235 1.00 66.31 85 ILE A CA 1
ATOM 662 C C . ILE A 1 85 ? 5.358 12.924 -2.579 1.00 66.31 85 ILE A C 1
ATOM 664 O O . ILE A 1 85 ? 4.212 13.226 -2.260 1.00 66.31 85 ILE A O 1
ATOM 668 N N . ASN A 1 86 ? 5.873 11.718 -2.335 1.00 61.72 86 ASN A N 1
ATOM 669 C CA . ASN A 1 86 ? 5.087 10.647 -1.734 1.00 61.72 86 ASN A CA 1
ATOM 670 C C . ASN A 1 86 ? 4.938 10.835 -0.217 1.00 61.72 86 ASN A C 1
ATOM 672 O O . ASN A 1 86 ? 3.895 10.516 0.335 1.00 61.72 86 ASN A O 1
ATOM 676 N N . THR A 1 87 ? 5.942 11.367 0.483 1.00 59.97 87 THR A N 1
ATOM 677 C CA . THR A 1 87 ? 5.940 11.413 1.958 1.00 59.97 87 THR A CA 1
ATOM 678 C C . THR A 1 87 ? 5.468 12.754 2.520 1.00 59.97 87 THR A C 1
ATOM 680 O O . THR A 1 87 ? 4.812 12.781 3.563 1.00 59.97 87 THR A O 1
ATOM 683 N N . CYS A 1 88 ? 5.718 13.864 1.808 1.00 62.22 88 CYS A N 1
ATOM 684 C CA . CYS A 1 88 ? 5.426 15.215 2.288 1.00 62.22 88 CYS A CA 1
ATOM 685 C C . CYS A 1 88 ? 3.963 15.451 2.697 1.00 62.22 88 CYS A C 1
ATOM 687 O O . CYS A 1 88 ? 3.759 16.147 3.697 1.00 62.22 88 CYS A O 1
ATOM 689 N N . PRO A 1 89 ? 2.927 14.878 2.046 1.00 64.62 89 PRO A N 1
ATOM 690 C CA . PRO A 1 89 ? 1.555 15.138 2.466 1.00 64.62 89 PRO A CA 1
ATOM 691 C C . PRO A 1 89 ? 1.261 14.531 3.843 1.00 64.62 89 PRO A C 1
ATOM 693 O O . PRO A 1 89 ? 0.466 15.081 4.606 1.00 64.62 89 PRO A O 1
ATOM 696 N N . PHE A 1 90 ? 1.909 13.417 4.191 1.00 64.94 90 PHE A N 1
ATOM 697 C CA . PHE A 1 90 ? 1.699 12.709 5.456 1.00 64.94 90 PHE A CA 1
ATOM 698 C C . PHE A 1 90 ? 2.486 13.347 6.598 1.00 64.94 90 PHE A C 1
ATOM 700 O O . PHE A 1 90 ? 1.922 13.523 7.679 1.00 64.94 90 PHE A O 1
ATOM 707 N N . ASP A 1 91 ? 3.705 13.821 6.324 1.00 58.59 91 ASP A N 1
ATOM 708 C CA . ASP A 1 91 ? 4.505 14.609 7.270 1.00 58.59 91 ASP A CA 1
ATOM 709 C C . ASP A 1 91 ? 3.781 15.904 7.667 1.00 58.59 91 ASP A C 1
ATOM 711 O O . ASP A 1 91 ? 3.676 16.243 8.847 1.00 58.59 91 ASP A O 1
ATOM 715 N N . LEU A 1 92 ? 3.212 16.608 6.681 1.00 57.84 92 LEU A N 1
ATOM 716 C CA . LEU A 1 92 ? 2.481 17.858 6.905 1.00 57.84 92 LEU A CA 1
ATOM 717 C C . LEU A 1 92 ? 1.171 17.653 7.669 1.00 57.84 92 LEU A C 1
ATOM 719 O O . LEU A 1 92 ? 0.747 18.521 8.433 1.00 57.84 92 LEU A O 1
ATOM 723 N N . THR A 1 93 ? 0.495 16.527 7.446 1.00 69.06 93 THR A N 1
ATOM 724 C CA . THR A 1 93 ? -0.820 16.270 8.045 1.00 69.06 93 THR A CA 1
ATOM 725 C C . THR A 1 93 ? -0.744 15.495 9.360 1.00 69.06 93 THR A C 1
ATOM 727 O O . THR A 1 93 ? -1.726 15.509 10.112 1.00 69.06 93 THR A O 1
ATOM 730 N N . GLY A 1 94 ? 0.398 14.869 9.664 1.00 70.81 94 GLY A N 1
ATOM 731 C CA . GLY A 1 94 ? 0.624 14.043 10.850 1.00 70.81 94 GLY A CA 1
ATOM 732 C C . GLY A 1 94 ? -0.119 12.707 10.808 1.00 70.81 94 GLY A C 1
ATOM 733 O O . GLY A 1 94 ? -0.554 12.227 11.854 1.00 70.81 94 GLY A O 1
ATOM 734 N N . HIS A 1 95 ? -0.357 12.154 9.616 1.00 81.19 95 HIS A N 1
ATOM 735 C CA . HIS A 1 95 ? -0.956 10.825 9.494 1.00 81.19 95 HIS A CA 1
ATOM 736 C C . HIS A 1 95 ? 0.115 9.749 9.669 1.00 81.19 95 HIS A C 1
ATOM 738 O O . HIS A 1 95 ? 1.200 9.884 9.101 1.00 81.19 95 HIS A O 1
ATOM 744 N N . PRO A 1 96 ? -0.182 8.670 10.407 1.00 82.19 96 PRO A N 1
ATOM 745 C CA . PRO A 1 96 ? 0.735 7.554 10.489 1.00 82.19 96 PRO A CA 1
ATOM 746 C C . PRO A 1 96 ? 0.833 6.868 9.122 1.00 82.19 96 PRO A C 1
ATOM 748 O O . PRO A 1 96 ? -0.175 6.613 8.454 1.00 82.19 96 PRO A O 1
ATOM 751 N N . ALA A 1 97 ? 2.067 6.598 8.708 1.00 81.19 97 ALA A N 1
ATOM 752 C CA . ALA A 1 97 ? 2.403 5.985 7.434 1.00 81.19 97 ALA A CA 1
ATOM 753 C C . ALA A 1 97 ? 3.520 4.955 7.633 1.00 81.19 97 ALA A C 1
ATOM 755 O O . ALA A 1 97 ? 4.431 5.163 8.434 1.00 81.19 97 ALA A O 1
ATOM 756 N N . LEU A 1 98 ? 3.452 3.849 6.898 1.00 83.38 98 LEU A N 1
ATOM 757 C CA . LEU A 1 98 ? 4.452 2.786 6.914 1.00 83.38 98 LEU A CA 1
ATOM 758 C C . LEU A 1 98 ? 4.772 2.362 5.483 1.00 83.38 98 LEU A C 1
ATOM 760 O O . LEU A 1 98 ? 3.866 2.163 4.679 1.00 83.38 98 LEU A O 1
ATOM 764 N N . SER A 1 99 ? 6.059 2.212 5.173 1.00 83.94 99 SER A N 1
ATOM 765 C CA . SER A 1 99 ? 6.525 1.665 3.897 1.00 83.94 99 SER A CA 1
ATOM 766 C C . SER A 1 99 ? 6.847 0.183 4.051 1.00 83.94 99 SER A C 1
ATOM 768 O O . SER A 1 99 ? 7.486 -0.214 5.026 1.00 83.94 99 SER A O 1
ATOM 770 N N . ILE A 1 100 ? 6.410 -0.625 3.090 1.00 85.38 100 ILE A N 1
ATOM 771 C CA . ILE A 1 100 ? 6.664 -2.062 3.029 1.00 85.38 100 ILE A CA 1
ATOM 772 C C . ILE A 1 100 ? 7.062 -2.459 1.608 1.00 85.38 100 ILE A C 1
ATOM 774 O O . ILE A 1 100 ? 6.515 -1.945 0.636 1.00 85.38 100 ILE A O 1
ATOM 778 N N . ASN A 1 101 ? 8.023 -3.370 1.462 1.00 87.38 101 ASN A N 1
ATOM 779 C CA . ASN A 1 101 ? 8.425 -3.876 0.149 1.00 87.38 101 ASN A CA 1
ATOM 780 C C . ASN A 1 101 ? 7.251 -4.635 -0.498 1.00 87.38 101 ASN A C 1
ATOM 782 O O . ASN A 1 101 ? 6.745 -5.580 0.094 1.00 87.38 101 ASN A O 1
ATOM 786 N N . ALA A 1 102 ? 6.829 -4.243 -1.698 1.00 86.31 102 ALA A N 1
ATOM 787 C CA . ALA A 1 102 ? 5.730 -4.847 -2.450 1.00 86.31 102 ALA A CA 1
ATOM 788 C C . ALA A 1 102 ? 6.174 -5.719 -3.635 1.00 86.31 102 ALA A C 1
ATOM 790 O O . ALA A 1 102 ? 5.341 -6.408 -4.227 1.00 86.31 102 ALA A O 1
ATOM 791 N N . GLY A 1 103 ? 7.462 -5.716 -3.979 1.00 86.19 103 GLY A N 1
ATOM 792 C CA . GLY A 1 103 ? 8.002 -6.442 -5.123 1.00 86.19 103 GLY A CA 1
ATOM 793 C C . GLY A 1 103 ? 9.369 -5.922 -5.558 1.00 86.19 103 GLY A C 1
ATOM 794 O O . GLY A 1 103 ? 9.991 -5.108 -4.875 1.00 86.19 103 GLY A O 1
ATOM 795 N N . LEU A 1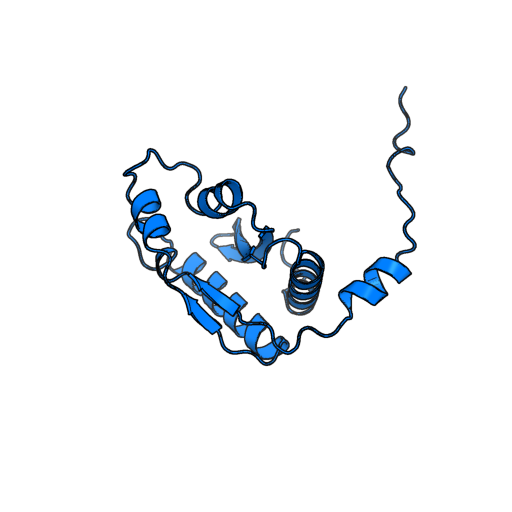 104 ? 9.827 -6.394 -6.718 1.00 88.00 104 LEU A N 1
ATOM 796 C CA . LEU A 1 104 ? 11.070 -5.946 -7.344 1.00 88.00 104 LEU A CA 1
ATOM 797 C C . LEU A 1 104 ? 10.803 -5.411 -8.750 1.00 88.00 104 LEU A C 1
ATOM 799 O O . LEU A 1 104 ? 10.125 -6.077 -9.531 1.00 88.00 104 LEU A O 1
ATOM 803 N N . SER A 1 105 ? 11.410 -4.271 -9.065 1.00 87.06 105 SER A N 1
ATOM 804 C CA . SER A 1 105 ? 11.557 -3.711 -10.413 1.00 87.06 105 SER A CA 1
ATOM 805 C C . SER A 1 105 ? 13.037 -3.675 -10.739 1.00 87.06 105 SER A C 1
ATOM 807 O O . SER A 1 105 ? 13.811 -3.143 -9.948 1.00 87.06 105 SER A O 1
ATOM 809 N N . ASP A 1 106 ? 13.456 -4.307 -11.835 1.00 86.06 106 ASP A N 1
ATOM 810 C CA . ASP A 1 106 ? 14.868 -4.392 -12.242 1.00 86.06 106 ASP A CA 1
ATOM 811 C C . ASP A 1 106 ? 15.842 -4.821 -11.118 1.00 86.06 106 ASP A C 1
ATOM 813 O O . ASP A 1 106 ? 17.006 -4.428 -11.065 1.00 86.06 106 ASP A O 1
ATOM 817 N N . GLY A 1 107 ? 15.363 -5.663 -10.194 1.00 84.31 107 GLY A N 1
ATOM 818 C CA . GLY A 1 107 ? 16.128 -6.143 -9.037 1.00 84.31 107 GLY A CA 1
ATOM 819 C C . GLY A 1 107 ? 16.188 -5.181 -7.842 1.00 84.31 107 GLY A C 1
ATOM 820 O O . GLY A 1 107 ? 16.802 -5.523 -6.831 1.00 84.31 107 GLY A O 1
ATOM 821 N N . LEU A 1 108 ? 15.532 -4.020 -7.916 1.00 85.81 108 LEU A N 1
ATOM 822 C CA . LEU A 1 108 ? 15.406 -3.041 -6.835 1.00 85.81 108 LEU A CA 1
ATOM 823 C C . LEU A 1 108 ? 14.045 -3.152 -6.123 1.00 85.81 108 LEU A C 1
ATOM 825 O O . LEU A 1 108 ? 13.035 -3.423 -6.774 1.00 85.81 108 LEU A O 1
ATOM 829 N N . PRO A 1 109 ? 13.986 -2.942 -4.793 1.00 86.62 109 PRO A N 1
ATOM 830 C CA . PRO A 1 109 ? 12.747 -3.026 -4.024 1.00 86.62 109 PRO A CA 1
ATOM 831 C C . PRO A 1 109 ? 11.779 -1.893 -4.360 1.00 86.62 109 PRO A C 1
ATOM 833 O O . PRO A 1 109 ? 12.118 -0.713 -4.276 1.00 86.62 109 PRO A O 1
ATOM 836 N N . VAL A 1 110 ? 10.539 -2.268 -4.662 1.00 86.81 110 VAL A N 1
ATOM 837 C CA . VAL A 1 110 ? 9.419 -1.340 -4.825 1.00 86.81 110 VAL A CA 1
ATOM 838 C C . VAL A 1 110 ? 8.701 -1.194 -3.490 1.00 86.81 110 VAL A C 1
ATOM 840 O O . VAL A 1 110 ? 8.229 -2.177 -2.924 1.00 86.81 110 VAL A O 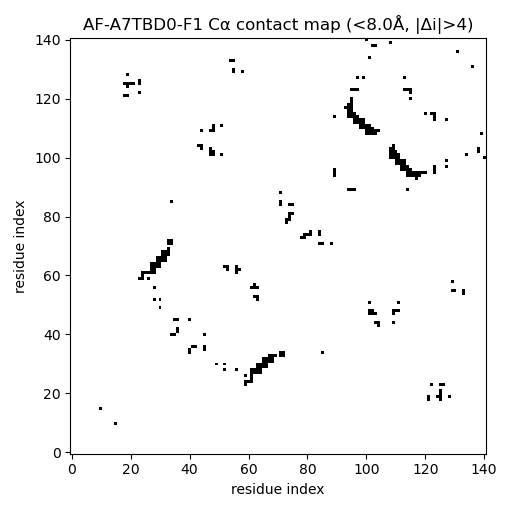1
ATOM 843 N N . GLY A 1 111 ? 8.600 0.033 -2.981 1.00 83.88 111 GLY A N 1
ATOM 844 C CA . GLY A 1 111 ? 7.862 0.330 -1.754 1.00 83.88 111 GLY A CA 1
ATOM 845 C C . GLY A 1 111 ? 6.367 0.536 -2.006 1.00 83.88 111 GLY A C 1
ATOM 846 O O . GLY A 1 111 ? 5.978 1.326 -2.862 1.00 83.88 111 GLY A O 1
ATOM 847 N N . LEU A 1 112 ? 5.527 -0.121 -1.212 1.00 86.06 112 LEU A N 1
ATOM 848 C CA . LEU A 1 112 ? 4.127 0.230 -1.005 1.00 86.06 112 LEU A CA 1
ATOM 849 C C . LEU A 1 112 ? 4.016 0.989 0.314 1.00 86.06 112 LEU A C 1
ATOM 851 O O . LEU A 1 112 ? 4.419 0.496 1.364 1.00 86.06 112 LEU A O 1
ATOM 855 N N . MET A 1 113 ? 3.428 2.177 0.269 1.00 85.69 113 MET A N 1
ATOM 856 C CA . MET A 1 113 ? 3.170 2.965 1.465 1.00 85.69 113 MET A CA 1
ATOM 857 C C . MET A 1 113 ? 1.717 2.802 1.906 1.00 85.69 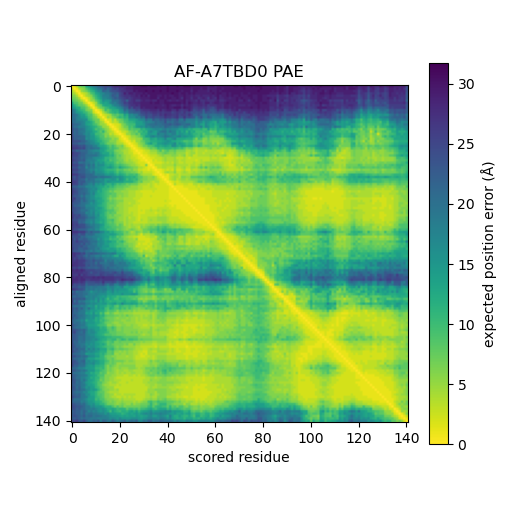113 MET A C 1
ATOM 859 O O . MET A 1 113 ? 0.786 3.046 1.139 1.00 85.69 113 MET A O 1
ATOM 863 N N . ILE A 1 114 ? 1.533 2.407 3.161 1.00 85.25 114 ILE A N 1
ATOM 864 C CA . ILE A 1 114 ? 0.242 2.257 3.825 1.00 85.25 114 ILE A CA 1
ATOM 865 C C . ILE A 1 114 ? 0.064 3.452 4.753 1.00 85.25 114 ILE A C 1
ATOM 867 O O . ILE A 1 114 ? 0.898 3.688 5.624 1.00 85.25 114 ILE A O 1
ATOM 871 N N . VAL A 1 115 ? -1.030 4.191 4.588 1.00 83.81 115 VAL A N 1
ATOM 872 C CA . VAL A 1 115 ? -1.344 5.363 5.412 1.00 83.81 115 VAL A CA 1
ATOM 873 C C . VAL A 1 115 ? -2.664 5.136 6.128 1.00 83.81 115 VAL A C 1
ATOM 875 O O . VAL A 1 115 ? -3.670 4.803 5.501 1.00 83.81 115 VAL A O 1
ATOM 878 N N . GLY A 1 116 ? -2.657 5.315 7.445 1.00 81.75 116 GLY A N 1
ATOM 879 C CA . GLY A 1 116 ? -3.835 5.161 8.293 1.00 81.75 116 GLY A CA 1
ATOM 880 C C . GLY A 1 116 ? -4.404 6.491 8.772 1.00 81.75 116 GLY A C 1
ATOM 881 O O . GLY A 1 116 ? -3.938 7.581 8.434 1.00 81.75 116 GLY A O 1
ATOM 882 N N . LYS A 1 117 ? -5.457 6.398 9.584 1.00 81.38 117 LYS A N 1
ATOM 883 C CA . LYS A 1 117 ? -6.048 7.560 10.255 1.00 81.38 117 LYS A CA 1
ATOM 884 C C . LYS A 1 117 ? -5.121 8.041 11.369 1.00 81.38 117 LYS A C 1
ATOM 886 O O . LYS A 1 117 ? -4.315 7.277 11.889 1.00 81.38 117 LYS A O 1
ATOM 891 N N . LYS A 1 118 ? -5.268 9.305 11.772 1.00 78.69 118 LYS A N 1
ATOM 892 C CA . LYS A 1 118 ? -4.553 9.835 12.940 1.00 78.69 118 LYS A CA 1
ATOM 893 C C . LYS A 1 118 ? -4.799 8.951 14.164 1.00 78.69 118 LYS A C 1
ATOM 895 O O . LYS A 1 118 ? -5.960 8.689 14.476 1.00 78.69 118 LYS A O 1
ATOM 900 N N . TYR A 1 119 ? -3.717 8.571 14.845 1.00 81.12 119 TYR A N 1
ATOM 901 C CA . TYR A 1 119 ? -3.728 7.756 16.066 1.00 81.12 119 TYR A CA 1
ATOM 902 C C . TYR A 1 119 ? -4.253 6.318 15.882 1.00 81.12 119 TYR A C 1
ATOM 904 O O . TYR A 1 119 ? -4.740 5.714 16.836 1.00 81.12 119 TYR A O 1
ATOM 912 N N . ASP A 1 120 ? -4.209 5.792 14.652 1.00 81.94 120 ASP A N 1
ATOM 913 C CA . ASP A 1 120 ? -4.657 4.438 14.294 1.00 81.94 120 ASP A CA 1
ATOM 914 C C . ASP A 1 120 ? -3.483 3.570 13.795 1.00 81.94 120 ASP A C 1
ATOM 916 O O . ASP A 1 120 ? -3.564 2.861 12.788 1.00 81.94 120 ASP A O 1
ATOM 920 N N . GLU A 1 121 ? -2.340 3.668 14.480 1.00 84.19 121 GLU A N 1
ATOM 921 C CA . GLU A 1 121 ? -1.109 2.937 14.153 1.00 84.19 121 GLU A CA 1
ATOM 922 C C . GLU A 1 121 ? -1.300 1.418 14.259 1.00 84.19 121 GLU A C 1
ATOM 924 O O . GLU A 1 121 ? -0.720 0.663 13.479 1.00 84.19 121 GLU A O 1
ATOM 929 N N . GLU A 1 122 ? -2.146 0.959 15.186 1.00 83.25 122 GLU A N 1
ATOM 930 C CA . GLU A 1 122 ? -2.459 -0.461 15.370 1.00 83.25 122 GLU A CA 1
ATOM 931 C C . GLU A 1 122 ? -3.036 -1.084 14.095 1.00 83.25 122 GLU A C 1
ATOM 933 O O . GLU A 1 122 ? -2.599 -2.160 13.680 1.00 83.25 122 GLU A O 1
ATOM 938 N N . THR A 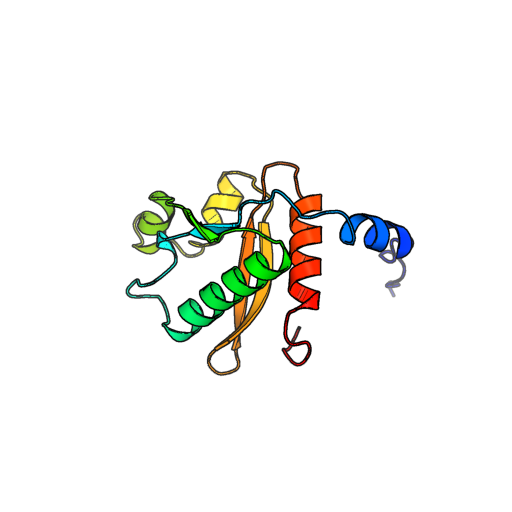1 123 ? -3.960 -0.390 13.426 1.00 82.50 123 THR A N 1
ATOM 939 C CA . THR A 1 123 ? -4.540 -0.864 12.165 1.00 82.50 123 THR A CA 1
ATOM 940 C C . THR A 1 123 ? -3.481 -0.944 11.069 1.00 82.50 123 THR A C 1
ATOM 942 O O . THR A 1 123 ? -3.422 -1.942 10.353 1.00 82.50 123 THR A O 1
ATOM 945 N N . ILE A 1 124 ? -2.596 0.053 10.956 1.00 83.75 124 ILE A N 1
ATOM 946 C CA . ILE A 1 124 ? -1.508 0.030 9.963 1.00 83.75 124 ILE A CA 1
ATOM 947 C C . ILE A 1 124 ? -0.581 -1.158 10.200 1.00 83.75 124 ILE A C 1
ATOM 949 O O . ILE A 1 124 ? -0.234 -1.857 9.251 1.00 83.75 124 ILE A O 1
ATOM 953 N N . LEU A 1 125 ? -0.198 -1.410 11.453 1.00 83.62 125 LEU A N 1
ATOM 954 C CA . LEU A 1 125 ? 0.693 -2.516 11.799 1.00 83.62 125 LEU A CA 1
ATOM 955 C C . LEU A 1 125 ? 0.055 -3.877 11.500 1.00 83.62 125 LEU A C 1
ATOM 957 O O . LEU A 1 125 ? 0.723 -4.752 10.951 1.00 83.62 125 LEU A O 1
ATOM 961 N N . ARG A 1 126 ? -1.243 -4.050 11.777 1.00 85.38 126 ARG A N 1
ATOM 962 C CA . ARG A 1 126 ? -1.982 -5.266 11.395 1.00 85.38 126 ARG A CA 1
ATOM 963 C C . ARG A 1 126 ? -2.028 -5.463 9.884 1.00 85.38 126 ARG A C 1
ATOM 965 O O . ARG A 1 126 ? -1.808 -6.570 9.400 1.00 85.38 126 ARG A O 1
ATOM 972 N N . VAL A 1 127 ? -2.292 -4.393 9.133 1.00 83.75 127 VAL A N 1
ATOM 973 C CA . VAL A 1 127 ? -2.320 -4.427 7.663 1.00 83.75 127 VAL A CA 1
ATOM 974 C C . VAL A 1 127 ? -0.940 -4.770 7.106 1.00 83.75 127 VAL A C 1
ATOM 976 O O . VAL A 1 127 ? -0.839 -5.616 6.220 1.00 83.75 127 VAL A O 1
ATOM 979 N N . ALA A 1 128 ? 0.120 -4.173 7.651 1.00 84.50 128 ALA A N 1
ATOM 980 C CA . ALA A 1 128 ? 1.496 -4.470 7.273 1.00 84.50 128 ALA A CA 1
ATOM 981 C C . ALA A 1 128 ? 1.847 -5.939 7.543 1.00 84.50 128 ALA A C 1
ATOM 983 O O . ALA A 1 128 ? 2.356 -6.620 6.658 1.00 84.50 128 ALA A O 1
ATOM 984 N N . TYR A 1 129 ? 1.489 -6.458 8.720 1.00 85.56 129 TYR A N 1
ATOM 985 C CA . TYR A 1 129 ? 1.704 -7.859 9.078 1.00 85.56 129 TYR A CA 1
ATOM 986 C C . TYR A 1 129 ? 0.930 -8.822 8.164 1.00 85.56 129 TYR A C 1
ATOM 988 O O . TYR A 1 129 ? 1.473 -9.816 7.673 1.00 85.56 129 TYR A O 1
ATOM 996 N N . ALA A 1 130 ? -0.332 -8.505 7.863 1.00 83.44 130 ALA A N 1
ATOM 997 C CA . ALA A 1 130 ? -1.129 -9.267 6.910 1.00 83.44 130 ALA A CA 1
ATOM 998 C C . ALA A 1 130 ? -0.494 -9.250 5.510 1.00 83.44 130 ALA A C 1
ATOM 1000 O O . ALA A 1 130 ? -0.433 -10.298 4.860 1.00 83.44 130 ALA A O 1
ATOM 1001 N N . PHE A 1 131 ? 0.028 -8.101 5.073 1.00 84.62 131 PHE A N 1
ATOM 1002 C CA . PHE A 1 131 ? 0.736 -7.967 3.804 1.00 84.62 131 PHE A CA 1
ATOM 1003 C C . PHE A 1 131 ? 2.040 -8.781 3.775 1.00 84.62 131 PHE A C 1
ATOM 1005 O O . PHE A 1 131 ? 2.298 -9.495 2.808 1.00 84.62 131 PHE A O 1
ATOM 1012 N N . GLU A 1 132 ? 2.830 -8.775 4.850 1.00 83.06 132 GLU A N 1
ATOM 1013 C CA . GLU A 1 132 ? 4.032 -9.613 4.953 1.00 83.06 132 GLU A CA 1
ATOM 1014 C C . GLU A 1 132 ? 3.730 -11.110 4.867 1.00 83.06 132 GLU A C 1
ATOM 1016 O O . GLU A 1 132 ? 4.536 -11.875 4.338 1.00 83.06 132 GLU A O 1
ATOM 1021 N N . SER A 1 133 ? 2.564 -11.543 5.353 1.00 81.75 133 SER A N 1
ATOM 1022 C CA . SER A 1 133 ? 2.170 -12.954 5.295 1.00 81.75 133 SER A CA 1
ATOM 1023 C C . SER A 1 133 ? 1.859 -13.449 3.876 1.00 81.75 133 SER A C 1
ATOM 1025 O O . SER A 1 133 ? 2.023 -14.640 3.607 1.00 81.75 133 SER A O 1
ATOM 1027 N N . ILE A 1 134 ? 1.422 -12.551 2.983 1.00 81.62 134 ILE A N 1
ATOM 1028 C CA . ILE A 1 134 ? 1.071 -12.856 1.584 1.00 81.62 134 ILE A CA 1
ATOM 1029 C C . ILE A 1 134 ? 2.192 -12.511 0.601 1.00 81.62 134 ILE A C 1
ATOM 1031 O O . ILE A 1 134 ? 2.190 -12.993 -0.532 1.00 81.62 134 ILE A O 1
ATOM 1035 N N . ARG A 1 135 ? 3.130 -11.657 1.016 1.00 79.19 135 ARG A N 1
ATOM 1036 C CA . ARG A 1 135 ? 4.292 -11.276 0.222 1.00 79.19 135 ARG A CA 1
ATOM 1037 C C . ARG A 1 135 ? 5.210 -12.475 0.013 1.00 79.19 135 ARG A C 1
ATOM 1039 O O . ARG A 1 135 ? 5.379 -13.322 0.890 1.00 79.19 135 ARG A O 1
ATOM 1046 N N . ASP A 1 136 ? 5.849 -12.509 -1.150 1.00 73.88 136 ASP A N 1
ATOM 1047 C CA . ASP A 1 136 ? 6.911 -13.467 -1.414 1.00 73.88 136 ASP A CA 1
ATOM 1048 C C . ASP A 1 136 ? 8.093 -13.224 -0.457 1.00 73.88 136 ASP A C 1
ATOM 1050 O O . ASP A 1 136 ? 8.757 -12.187 -0.492 1.00 73.88 136 ASP A O 1
ATOM 1054 N N . LYS A 1 137 ? 8.342 -14.195 0.427 1.00 68.06 137 LYS A N 1
ATOM 1055 C CA . LYS A 1 137 ? 9.396 -14.136 1.453 1.00 68.06 137 LYS A CA 1
ATOM 1056 C C . LYS A 1 137 ? 10.805 -14.270 0.878 1.00 68.06 137 LYS A C 1
ATOM 1058 O O . LYS A 1 137 ? 11.770 -14.124 1.621 1.00 68.06 137 LYS A O 1
ATOM 1063 N N . THR A 1 138 ? 10.927 -14.587 -0.409 1.00 64.19 138 THR A N 1
ATOM 1064 C CA . THR A 1 138 ? 12.217 -14.645 -1.107 1.00 64.19 138 THR A CA 1
ATOM 1065 C C . THR A 1 138 ? 12.734 -13.261 -1.503 1.00 64.19 138 THR A C 1
ATOM 1067 O O . THR A 1 138 ? 13.899 -13.131 -1.876 1.00 64.19 138 THR A O 1
ATOM 1070 N N . LEU A 1 139 ? 11.900 -12.222 -1.384 1.00 64.25 139 LEU A N 1
ATOM 1071 C CA . LEU A 1 139 ? 12.296 -10.841 -1.615 1.00 64.25 139 LEU A CA 1
ATOM 1072 C C . LEU A 1 139 ? 13.260 -10.348 -0.520 1.00 64.25 139 LEU A C 1
ATOM 1074 O O . LEU A 1 139 ? 13.035 -10.640 0.659 1.00 64.25 139 LEU A O 1
ATOM 1078 N N . PRO A 1 140 ? 14.303 -9.572 -0.875 1.00 63.94 140 PRO A N 1
ATOM 1079 C CA . PRO A 1 140 ? 15.187 -8.965 0.114 1.00 63.94 140 PRO A CA 1
ATOM 1080 C C . PRO A 1 140 ? 14.392 -8.063 1.073 1.00 63.94 140 PRO A C 1
ATOM 1082 O O . PRO A 1 140 ? 13.445 -7.381 0.660 1.00 63.94 140 PRO A O 1
ATOM 1085 N N . GLN A 1 141 ? 14.759 -8.128 2.356 1.00 55.88 141 GLN A N 1
ATOM 1086 C CA . GLN A 1 141 ? 14.208 -7.299 3.435 1.00 55.88 141 GLN A CA 1
ATOM 1087 C C . GLN A 1 141 ? 14.813 -5.899 3.401 1.00 55.88 141 GLN A C 1
ATOM 1089 O O . GLN A 1 141 ? 16.044 -5.810 3.188 1.00 55.88 141 GLN A O 1
#

Secondary structure (DSSP, 8-state):
---GGGG-----HHHHHHHHTS--TT--EEEEGGGSSSTT--HHHHHHHHHHHHHHHHHHT--EEEE--HHHHHHHTTTT--S-TTTHHHHHHT--EEEEEEEEETTEEEEEEEE--TT-HHHHHHHHHHHHHHS-TTS--

Sequence (141 aa):
SYSLELWNTSLPLRYIDAQLNGDISGIRIGLLREGFGHQNSEEDVDRIVKEASIRLAERTGHEVVGISVPMHLQDLLGKYGGHNINTCPFDLTGHPALSINAGLSDGLPVGLMIVGKKYDEETILRVAYAFESIRDKTLPQ

Foldseek 3Di:
DDDPPPPPPPPPVVVVVVLLPDQLAPDAAEDEPLQDDDPPHDVVLRVLLVVLSVVLCVLNVHDYHYDYDPVLNCLVVCVPPDPPSPCVVCVVVVWDKDWDFRDDDVLHTRIDMDTDGHPPVSSVSSSRVSSVVVGDPVRDD